Protein AF-A0A9X9FFZ5-F1 (afdb_monomer)

Solvent-accessible surface area (backbone atoms only — not comparable to full-atom values): 8891 Å² total; per-residue (Å²): 117,45,42,34,33,60,41,57,93,64,58,66,71,58,52,50,54,45,42,76,75,40,53,61,74,57,55,82,72,65,91,45,76,71,52,52,56,52,40,30,74,75,64,34,61,70,56,40,52,52,52,54,50,55,46,68,74,44,97,55,64,93,67,71,84,53,68,70,36,76,90,60,35,50,58,24,48,71,86,35,52,71,90,69,60,84,81,81,91,82,60,85,69,44,80,42,78,45,37,40,34,28,70,22,90,78,56,68,45,78,48,68,50,92,98,46,61,34,29,37,40,26,52,71,88,38,79,49,80,74,45,80,38,66,61,51,76,43,47,59,74,38,32,39,32,27,41,37,65,90

Nearest PDB structures (foldseek):
  2ih9-assembly1_A  TM=7.642E-01  e=4.495E-06  Melanocarpus albomyces
  5nq9-assembly1_C  TM=8.665E-01  e=2.877E-05  Trametes sanguinea
  3div-assembly1_A  TM=7.484E-01  e=1.679E-05  Cerrena
  5a7e-assembly1_A  TM=7.518E-01  e=1.141E-04  Coriolopsis gallica
  4jhv-assembly1_A  TM=6.864E-01  e=1.211E-04  Cerrena caperata

Sequence (150 aa):
VVMLSDWTDENPHSLLKKLKKQSDYYNFNKPTVGSFFRDVNTRGLSATIADRKMWAEMKMNPTDLADVSGYTYTYLMNGQAPLKNWTGLFRPGEKIRLRFINGSAMTYFDIRIPGLKMTVVAADGQYVNPVTVDEFRIAVAETYDVIVEP

pLDDT: mean 91.91, std 6.61, range [70.88, 98.62]

Organism: Salmonella enterica (NCBI:txid28901)

Mean predicted aligned error: 5.89 Å

Radius of gyration: 20.59 Å; Cα contacts (8 Å, |Δi|>4): 234; chains: 1; bounding box: 50×29×50 Å

Foldseek 3Di:
DKEKEKDFPDDVVVLVVCCVVPQCPQPPPADDPVNLVVCCVPPNDVVSVVVVVVQVPDPDGPPDPDSHDPVGIFMDIVNDGPVVPDDDDDDAFDKDKDKYFYQYPWDKDKDADPPKWKWWQDKQPHGDDTDIDRIDIDGHGIMTIIIIHD

InterPro domains:
  IPR001117 Multicopper oxidase, second cupredoxin domain [PF00394] (1-149)
  IPR008972 Cupredoxin [G3DSA:2.60.40.420] (1-150)
  IPR008972 Cupredoxin [SSF49503] (1-149)
  IPR034282 Copper resistance protein CopA, second cupredoxin domain [cd13874] (60-150)
  IPR045087 Multicopper oxidase [PTHR11709] (5-149)

Structure (mmCIF, N/CA/C/O backbone):
data_AF-A0A9X9FFZ5-F1
#
_entry.id   AF-A0A9X9FFZ5-F1
#
loop_
_atom_site.group_PDB
_atom_site.id
_atom_site.type_symbol
_atom_site.label_atom_id
_atom_site.label_alt_id
_atom_site.label_comp_id
_atom_site.label_asym_id
_atom_site.label_entity_id
_atom_site.label_seq_id
_atom_site.pdbx_PDB_ins_code
_atom_site.Cartn_x
_atom_site.Cartn_y
_atom_site.Cartn_z
_atom_site.occupancy
_atom_site.B_iso_or_equiv
_atom_site.auth_seq_id
_atom_site.auth_comp_id
_atom_site.auth_asym_id
_atom_site.auth_atom_id
_atom_site.pdbx_PDB_model_num
ATOM 1 N N . VAL A 1 1 ? -14.707 -1.928 9.129 1.00 94.94 1 VAL A N 1
ATOM 2 C CA . VAL A 1 1 ? -13.992 -2.661 8.056 1.00 94.94 1 VAL A CA 1
ATOM 3 C C . VAL A 1 1 ? -13.411 -1.633 7.102 1.00 94.94 1 VAL A C 1
ATOM 5 O O . VAL A 1 1 ? -14.069 -0.626 6.855 1.00 94.94 1 VAL A O 1
ATOM 8 N N . VAL A 1 2 ? -12.190 -1.862 6.633 1.00 97.00 2 VAL A N 1
ATOM 9 C CA . VAL A 1 2 ? -11.466 -1.030 5.673 1.00 97.00 2 VAL A CA 1
ATOM 10 C C . VAL A 1 2 ? -11.051 -1.929 4.511 1.00 97.00 2 VAL A C 1
ATOM 12 O O . VAL A 1 2 ? -10.151 -2.753 4.640 1.00 97.00 2 VAL A O 1
ATOM 15 N N . MET A 1 3 ? -11.759 -1.806 3.396 1.00 97.31 3 MET A N 1
ATOM 16 C CA . MET A 1 3 ? -11.479 -2.509 2.150 1.00 97.31 3 MET A CA 1
ATOM 17 C C . MET A 1 3 ? -10.579 -1.640 1.278 1.00 97.31 3 MET A C 1
ATOM 19 O O . MET A 1 3 ? -10.939 -0.505 0.960 1.00 97.31 3 MET A O 1
ATOM 23 N N . LEU A 1 4 ? -9.435 -2.178 0.881 1.00 97.75 4 LEU A N 1
ATOM 24 C CA . LEU A 1 4 ? -8.480 -1.542 -0.016 1.00 97.75 4 LEU A CA 1
ATOM 25 C C . LEU A 1 4 ? -8.567 -2.204 -1.387 1.00 97.75 4 LEU A C 1
ATOM 27 O O . LEU A 1 4 ? -8.708 -3.424 -1.486 1.00 97.75 4 LEU A O 1
ATOM 31 N N . SER A 1 5 ? -8.503 -1.400 -2.443 1.00 96.81 5 SER A N 1
ATOM 32 C CA . SER A 1 5 ? -8.564 -1.889 -3.825 1.00 96.81 5 SER A CA 1
ATOM 33 C C . SER A 1 5 ? -7.834 -0.944 -4.772 1.00 96.81 5 SER A C 1
ATOM 35 O O . SER A 1 5 ? -7.672 0.240 -4.474 1.00 96.81 5 SER A O 1
ATOM 37 N N . ASP A 1 6 ? -7.396 -1.468 -5.909 1.00 95.12 6 ASP A N 1
ATOM 38 C CA . ASP A 1 6 ? -6.977 -0.693 -7.069 1.00 95.12 6 ASP A CA 1
ATOM 39 C C . ASP A 1 6 ? -8.109 -0.690 -8.106 1.00 95.12 6 ASP A C 1
ATOM 41 O O . ASP A 1 6 ? -8.880 -1.639 -8.242 1.00 95.12 6 ASP A O 1
ATOM 45 N N . TRP A 1 7 ? -8.268 0.430 -8.801 1.00 94.44 7 TRP A N 1
ATOM 46 C CA . TRP A 1 7 ? -9.305 0.616 -9.807 1.00 94.44 7 TRP A CA 1
ATOM 47 C C . TRP A 1 7 ? -8.719 1.267 -11.043 1.00 94.44 7 TRP A C 1
ATOM 49 O O . TRP A 1 7 ? -7.898 2.170 -10.929 1.00 94.44 7 TRP A O 1
ATOM 59 N N . THR A 1 8 ? -9.172 0.871 -12.225 1.00 93.31 8 THR A N 1
ATOM 60 C CA . THR A 1 8 ? -8.844 1.575 -13.461 1.00 93.31 8 THR A CA 1
ATOM 61 C C . THR A 1 8 ? -10.100 1.835 -14.274 1.00 93.31 8 THR A C 1
ATOM 63 O O . THR A 1 8 ? -10.975 0.978 -14.371 1.00 93.31 8 THR A O 1
ATOM 66 N N . ASP A 1 9 ? -10.161 3.016 -14.885 1.00 92.69 9 ASP A N 1
ATOM 67 C CA . ASP A 1 9 ? -11.188 3.350 -15.873 1.00 92.69 9 ASP A CA 1
ATOM 68 C C . ASP A 1 9 ? -10.837 2.799 -17.269 1.00 92.69 9 ASP A C 1
ATOM 70 O O . ASP A 1 9 ? -11.643 2.865 -18.200 1.00 92.69 9 ASP A O 1
ATOM 74 N N . GLU A 1 10 ? -9.636 2.232 -17.443 1.00 92.56 10 GLU A N 1
ATOM 75 C CA . GLU A 1 10 ? -9.290 1.503 -18.656 1.00 92.56 10 GLU A CA 1
ATOM 76 C C . GLU A 1 10 ? -10.051 0.173 -18.744 1.00 92.56 10 GLU A C 1
ATOM 78 O O . GLU A 1 10 ? -10.249 -0.541 -17.764 1.00 92.56 10 GLU A O 1
ATOM 83 N N . ASN A 1 11 ? -10.422 -0.227 -19.963 1.00 93.12 11 ASN A N 1
ATOM 84 C CA . ASN A 1 11 ? -10.994 -1.553 -20.174 1.00 93.12 11 ASN A CA 1
ATOM 85 C C . ASN A 1 11 ? -9.955 -2.648 -19.822 1.00 93.12 11 ASN A C 1
ATOM 87 O O . ASN A 1 11 ? -8.865 -2.651 -20.408 1.00 93.12 11 ASN A O 1
ATOM 91 N N . PRO A 1 12 ? -10.287 -3.629 -18.961 1.00 90.44 12 PRO A N 1
ATOM 92 C CA . PRO A 1 12 ? -9.322 -4.615 -18.468 1.00 90.44 12 PRO A CA 1
ATOM 93 C C . PRO A 1 12 ? -8.766 -5.532 -19.568 1.00 90.44 12 PRO A C 1
ATOM 95 O O . PRO A 1 12 ? -7.605 -5.938 -19.510 1.00 90.44 12 PRO A O 1
ATOM 98 N N . HIS A 1 13 ? -9.535 -5.825 -20.621 1.00 92.62 13 HIS A N 1
ATOM 99 C CA . HIS A 1 13 ? -9.032 -6.608 -21.754 1.00 92.62 13 HIS A CA 1
ATOM 100 C C . HIS A 1 13 ? -8.026 -5.817 -22.593 1.00 92.62 13 HIS A C 1
ATOM 102 O O . HIS A 1 13 ? -7.060 -6.386 -23.107 1.00 92.62 13 HIS A O 1
ATOM 108 N N . SER A 1 14 ? -8.220 -4.502 -22.713 1.00 91.62 14 SER A N 1
ATOM 109 C CA . SER A 1 14 ? -7.260 -3.612 -23.369 1.00 91.62 14 SER A CA 1
ATOM 110 C C . SER A 1 14 ? -5.981 -3.474 -22.548 1.00 91.62 14 SER A C 1
ATOM 112 O O . SER A 1 14 ? -4.895 -3.575 -23.121 1.00 91.62 14 SER A O 1
ATOM 114 N N . LEU A 1 15 ? -6.108 -3.313 -21.227 1.00 90.25 15 LEU A N 1
ATOM 115 C CA . LEU A 1 15 ? -4.990 -3.287 -20.284 1.00 90.25 15 LEU A CA 1
ATOM 116 C C . LEU A 1 15 ? -4.143 -4.558 -20.421 1.00 90.25 15 LEU A C 1
ATOM 118 O O . LEU A 1 15 ? -2.957 -4.493 -20.740 1.00 90.25 15 LEU A O 1
ATOM 122 N N . LEU A 1 16 ? -4.777 -5.729 -20.315 1.00 90.31 16 LEU A N 1
ATOM 123 C CA . LEU A 1 16 ? -4.104 -7.018 -20.462 1.00 90.31 16 LEU A CA 1
ATOM 124 C C . LEU A 1 16 ? -3.443 -7.171 -21.839 1.00 90.31 16 LEU A C 1
ATOM 126 O O . LEU A 1 16 ? -2.321 -7.663 -21.942 1.00 90.31 16 LEU A O 1
ATOM 130 N N . LYS A 1 17 ? -4.110 -6.731 -22.913 1.00 91.88 17 LYS A N 1
ATOM 131 C CA . LYS A 1 17 ? -3.553 -6.777 -24.271 1.00 91.88 17 LYS A CA 1
ATOM 132 C C . LYS A 1 17 ? -2.317 -5.890 -24.422 1.00 91.88 17 LYS A C 1
ATOM 134 O O . LYS A 1 17 ? -1.409 -6.281 -25.154 1.00 91.88 17 LYS A O 1
ATOM 139 N N . LYS A 1 18 ? -2.269 -4.724 -23.768 1.00 91.44 18 LYS A N 1
ATOM 140 C CA . LYS A 1 18 ? -1.069 -3.872 -23.727 1.00 91.44 18 LYS A CA 1
ATOM 141 C C . LYS A 1 18 ? 0.057 -4.590 -22.991 1.00 91.44 18 LYS A C 1
ATOM 143 O O . LYS A 1 18 ? 1.098 -4.804 -23.599 1.00 91.44 18 LYS A O 1
ATOM 148 N N . LEU A 1 19 ? -0.199 -5.081 -21.776 1.00 88.50 19 LEU A N 1
ATOM 149 C CA . LEU A 1 19 ? 0.797 -5.788 -20.959 1.00 88.50 19 LEU A CA 1
ATOM 150 C C . LEU A 1 19 ? 1.370 -7.028 -21.661 1.00 88.50 19 LEU A C 1
ATOM 152 O O . LEU A 1 19 ? 2.573 -7.263 -21.638 1.00 88.50 19 LEU A O 1
ATOM 156 N N . LYS A 1 20 ? 0.530 -7.803 -22.360 1.00 87.56 20 LYS A N 1
ATOM 157 C CA . LYS A 1 20 ? 0.980 -8.973 -23.134 1.00 87.56 20 LYS A CA 1
ATOM 158 C C . LYS A 1 20 ?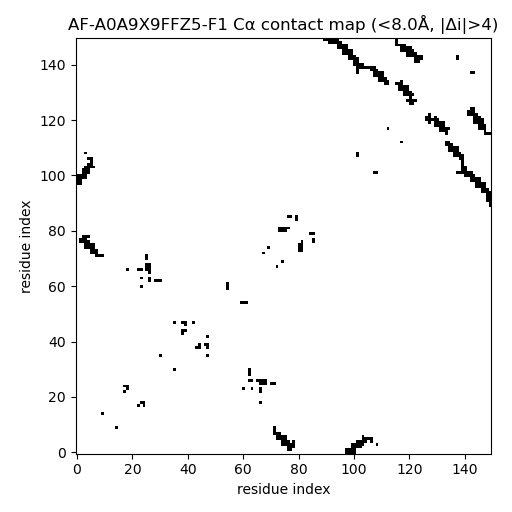 1.856 -8.616 -24.336 1.00 87.56 20 LYS A C 1
ATOM 160 O O . LYS A 1 20 ? 2.629 -9.461 -24.776 1.00 87.56 20 LYS A O 1
ATOM 165 N N . LYS A 1 21 ? 1.715 -7.410 -24.892 1.00 88.94 21 LYS A N 1
ATOM 166 C CA . LYS A 1 21 ? 2.546 -6.922 -26.004 1.00 88.94 21 LYS A CA 1
ATOM 167 C C . LYS A 1 21 ? 3.813 -6.232 -25.514 1.00 88.94 21 LYS A C 1
ATOM 169 O O . LYS A 1 21 ? 4.844 -6.335 -26.167 1.00 88.94 21 LYS A O 1
ATOM 174 N N . GLN A 1 22 ? 3.707 -5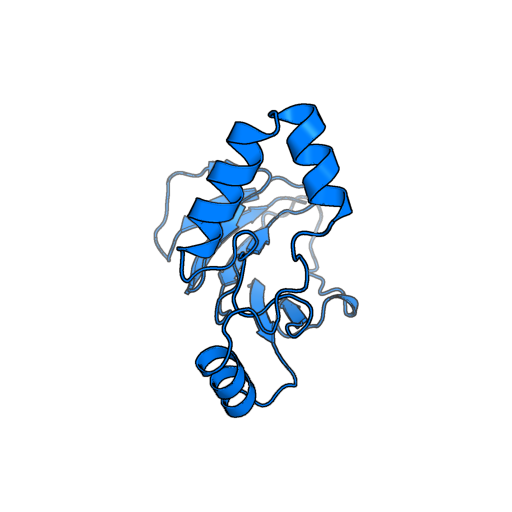.510 -24.406 1.00 84.06 22 GLN A N 1
ATOM 175 C CA . GLN A 1 22 ? 4.763 -4.704 -23.827 1.00 84.06 22 GLN A CA 1
ATOM 176 C C . GLN A 1 22 ? 4.502 -4.565 -22.322 1.00 84.06 22 GLN A C 1
ATOM 178 O O . GLN A 1 22 ? 3.635 -3.795 -21.907 1.00 84.06 22 GLN A O 1
ATOM 183 N N . SER A 1 23 ? 5.245 -5.316 -21.510 1.00 79.25 23 SER A N 1
ATOM 184 C CA . SER A 1 23 ? 5.068 -5.338 -20.052 1.00 79.25 23 SER A CA 1
ATOM 185 C C . SER A 1 23 ? 5.433 -4.007 -19.396 1.00 79.25 23 SER A C 1
ATOM 187 O O . SER A 1 23 ? 4.777 -3.586 -18.456 1.00 79.25 23 SER A O 1
ATOM 189 N N . ASP A 1 24 ? 6.407 -3.278 -19.944 1.00 79.31 24 ASP A N 1
ATOM 190 C CA . ASP A 1 24 ? 6.881 -2.009 -19.386 1.00 79.31 24 ASP A CA 1
ATOM 191 C C . ASP A 1 24 ? 6.081 -0.776 -19.850 1.00 79.31 24 ASP A C 1
ATOM 193 O O . ASP A 1 24 ? 6.528 0.357 -19.662 1.00 79.31 24 ASP A O 1
ATOM 197 N N . TYR A 1 25 ? 4.913 -0.974 -20.473 1.00 83.31 25 TYR A N 1
ATOM 198 C CA . TYR A 1 25 ? 4.123 0.102 -21.083 1.00 83.31 25 TYR A CA 1
ATOM 199 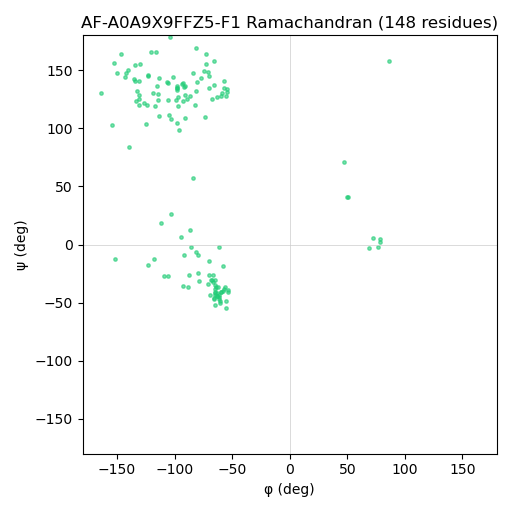C C . TYR A 1 25 ? 3.756 1.211 -20.082 1.00 83.31 25 TYR A C 1
ATOM 201 O O . TYR A 1 25 ? 3.783 2.390 -20.430 1.00 83.31 25 TYR A O 1
ATOM 209 N N . TYR A 1 26 ? 3.448 0.840 -18.836 1.00 81.56 26 TYR A N 1
ATOM 210 C CA . TYR A 1 26 ? 3.069 1.770 -17.765 1.00 81.56 26 TYR A CA 1
ATOM 211 C C . TYR A 1 26 ? 4.241 2.195 -16.869 1.00 81.56 26 TYR A C 1
ATOM 213 O O . TYR A 1 26 ? 4.038 2.891 -15.868 1.00 81.56 26 TYR A O 1
ATOM 221 N N . ASN A 1 27 ? 5.469 1.803 -17.224 1.00 81.56 27 ASN A N 1
ATOM 222 C CA . ASN A 1 27 ? 6.675 2.193 -16.512 1.00 81.56 27 ASN A CA 1
ATOM 223 C C . ASN A 1 27 ? 7.361 3.378 -17.209 1.00 81.56 27 ASN A C 1
ATOM 225 O O . ASN A 1 27 ? 8.051 3.240 -18.225 1.00 81.56 27 ASN A O 1
ATOM 229 N N . PHE A 1 28 ? 7.209 4.558 -16.610 1.00 81.31 28 PHE A N 1
ATOM 230 C CA . PHE A 1 28 ? 7.821 5.799 -17.089 1.00 81.31 28 PHE A CA 1
ATOM 231 C C . PHE A 1 28 ? 9.190 6.088 -16.460 1.00 81.31 28 PHE A C 1
ATOM 233 O O . PHE A 1 28 ? 9.905 6.975 -16.925 1.00 81.31 28 PHE A O 1
ATOM 240 N N . ASN A 1 29 ? 9.597 5.332 -15.438 1.00 79.31 29 ASN A N 1
ATOM 241 C CA . ASN A 1 29 ? 10.843 5.549 -14.708 1.00 79.31 29 ASN A CA 1
ATOM 242 C C . ASN A 1 29 ? 12.023 4.894 -15.428 1.00 79.31 29 ASN A C 1
ATOM 244 O O . ASN A 1 29 ? 12.705 4.038 -14.876 1.00 79.31 29 ASN A O 1
ATOM 248 N N . LYS A 1 30 ? 12.267 5.253 -16.689 1.00 81.81 30 LYS A N 1
ATOM 249 C CA . LYS A 1 30 ? 13.333 4.634 -17.486 1.00 81.81 30 LYS A CA 1
ATOM 250 C C . LYS A 1 30 ? 14.685 5.302 -17.225 1.00 81.81 30 LYS A C 1
ATOM 252 O O . LYS A 1 30 ? 14.740 6.512 -16.988 1.00 81.81 30 LYS A O 1
ATOM 257 N N . PRO A 1 31 ? 15.797 4.553 -17.300 1.00 82.44 31 PRO A N 1
ATOM 258 C CA . PRO A 1 31 ? 17.112 5.161 -17.237 1.00 82.44 31 PRO A CA 1
ATOM 259 C C . PRO A 1 31 ? 17.318 6.218 -18.323 1.00 82.44 31 PRO A C 1
ATOM 261 O O . PRO A 1 31 ? 16.924 6.043 -19.474 1.00 82.44 31 PRO A O 1
ATOM 264 N N . THR A 1 32 ? 17.980 7.308 -17.951 1.00 86.50 32 THR A N 1
ATOM 265 C CA . THR A 1 32 ? 18.256 8.447 -18.835 1.00 86.50 32 THR A CA 1
ATOM 266 C C . THR A 1 32 ? 19.755 8.621 -19.063 1.00 86.50 32 THR A C 1
ATOM 268 O O . THR A 1 32 ? 20.575 8.112 -18.293 1.00 86.50 32 THR A O 1
ATOM 271 N N . VAL A 1 33 ? 20.136 9.413 -20.069 1.00 87.12 33 VAL A N 1
ATOM 272 C CA . VAL A 1 33 ? 21.539 9.813 -20.300 1.00 87.12 33 VAL A CA 1
ATOM 273 C C . VAL A 1 33 ? 22.159 10.443 -19.042 1.00 87.12 33 VAL A C 1
ATOM 275 O O . VAL A 1 33 ? 23.293 10.137 -18.688 1.00 87.12 33 VAL A O 1
ATOM 278 N N . GLY A 1 34 ? 21.396 11.252 -18.298 1.00 89.00 34 GLY A N 1
ATOM 279 C CA . GLY A 1 34 ? 21.854 11.824 -17.028 1.00 89.00 34 GLY A CA 1
ATOM 280 C C . GLY A 1 34 ? 22.111 10.773 -15.942 1.00 89.00 34 GLY A C 1
ATOM 281 O O . GLY A 1 34 ? 23.050 10.917 -15.159 1.00 89.00 34 GLY A O 1
ATOM 282 N N . SER A 1 35 ? 21.316 9.695 -15.898 1.00 86.19 35 SER A N 1
ATOM 283 C CA . SER A 1 35 ? 21.566 8.579 -14.973 1.00 86.19 35 SER A CA 1
ATOM 284 C C . SER A 1 35 ? 22.875 7.855 -15.300 1.00 86.19 35 SER A C 1
ATOM 286 O O . SER A 1 35 ? 23.644 7.569 -14.392 1.00 86.19 35 SER A O 1
ATOM 288 N N . PHE A 1 36 ? 23.197 7.681 -16.585 1.00 88.81 36 PHE A N 1
ATOM 289 C CA . PHE A 1 36 ? 24.444 7.050 -17.010 1.00 88.81 36 PHE A CA 1
ATOM 290 C C . PHE A 1 36 ? 25.684 7.808 -16.518 1.00 88.81 36 PHE A C 1
ATOM 292 O O . PHE A 1 36 ? 26.557 7.207 -15.900 1.00 88.81 36 PHE A O 1
ATOM 299 N N . PHE A 1 37 ? 25.757 9.128 -16.720 1.00 93.06 37 PHE A N 1
ATOM 300 C CA . PHE A 1 37 ? 26.911 9.909 -16.252 1.00 93.06 37 PHE A CA 1
ATOM 301 C C . PHE A 1 37 ? 27.066 9.879 -14.729 1.00 93.06 37 PHE A C 1
ATOM 303 O O . PHE A 1 37 ? 28.182 9.805 -14.217 1.00 93.06 37 PHE A O 1
ATOM 310 N N . ARG A 1 38 ? 25.947 9.885 -13.999 1.00 92.12 38 ARG A N 1
ATOM 311 C CA . ARG A 1 38 ? 25.941 9.738 -12.540 1.00 92.12 38 ARG A CA 1
ATOM 312 C C . ARG A 1 38 ? 26.492 8.378 -12.111 1.00 92.12 38 ARG A C 1
ATOM 314 O O . ARG A 1 38 ? 27.299 8.312 -11.187 1.00 92.12 38 ARG A O 1
ATOM 321 N N . ASP A 1 39 ? 26.082 7.312 -12.790 1.00 90.62 39 ASP A N 1
ATOM 322 C CA . ASP A 1 39 ? 26.537 5.948 -12.518 1.00 90.62 39 ASP A CA 1
ATOM 323 C C . ASP A 1 39 ? 28.036 5.798 -12.796 1.00 90.62 39 ASP A C 1
ATOM 325 O O . ASP A 1 39 ? 28.769 5.281 -11.958 1.00 90.62 39 ASP A O 1
ATOM 329 N N . VAL A 1 40 ? 28.523 6.352 -13.910 1.00 93.25 40 VAL A N 1
ATOM 330 C CA . VAL A 1 40 ? 29.956 6.359 -14.238 1.00 93.25 40 VAL A CA 1
ATOM 331 C C . VAL A 1 40 ? 30.760 7.110 -13.178 1.00 93.25 40 VAL A C 1
ATOM 333 O O . VAL A 1 40 ? 31.802 6.620 -12.752 1.00 93.25 40 VAL A O 1
ATOM 336 N N . ASN A 1 41 ? 30.274 8.265 -12.717 1.00 94.94 41 ASN A N 1
ATOM 337 C CA . ASN A 1 41 ? 30.959 9.057 -11.695 1.00 94.94 41 ASN A CA 1
ATOM 338 C C . ASN A 1 41 ? 30.993 8.370 -10.318 1.00 94.94 41 ASN A C 1
ATOM 340 O O . ASN A 1 41 ? 31.921 8.582 -9.547 1.00 94.94 41 ASN A O 1
ATOM 344 N N . THR A 1 42 ? 29.983 7.561 -9.992 1.00 93.50 42 THR A N 1
ATOM 345 C CA . THR A 1 42 ? 29.862 6.910 -8.675 1.00 93.50 42 THR A CA 1
ATOM 346 C C . THR A 1 42 ? 30.485 5.518 -8.630 1.00 93.50 42 THR A C 1
ATOM 348 O O . THR A 1 42 ? 31.045 5.135 -7.607 1.00 93.50 42 THR A O 1
ATOM 351 N N . ARG A 1 43 ? 30.393 4.755 -9.724 1.00 92.94 43 ARG A N 1
ATOM 352 C CA . ARG A 1 43 ? 30.751 3.327 -9.785 1.00 92.94 43 ARG A CA 1
ATOM 353 C C . ARG A 1 43 ? 31.899 3.026 -10.752 1.00 92.94 43 ARG A C 1
ATOM 355 O O . ARG A 1 43 ? 32.425 1.917 -10.750 1.00 92.94 43 ARG A O 1
ATOM 362 N N . GLY A 1 44 ? 32.275 3.985 -11.597 1.00 93.56 44 GLY A N 1
ATOM 363 C CA . GLY A 1 44 ? 33.232 3.798 -12.684 1.00 93.56 44 GLY A CA 1
ATOM 364 C C . GLY A 1 44 ? 32.595 3.282 -13.981 1.00 93.56 44 GLY A C 1
ATOM 365 O O . GLY A 1 44 ? 31.512 2.688 -14.002 1.00 93.56 44 GLY A O 1
ATOM 366 N N . LEU A 1 45 ? 33.288 3.519 -15.100 1.00 93.88 45 LEU A N 1
ATOM 367 C CA . LEU A 1 45 ? 32.786 3.227 -16.448 1.00 93.88 45 LEU A CA 1
ATOM 368 C C . LEU A 1 45 ? 32.591 1.726 -16.705 1.00 93.88 45 LEU A C 1
ATOM 370 O O . LEU A 1 45 ? 31.547 1.325 -17.214 1.00 93.88 45 LEU A O 1
ATOM 374 N N . SER A 1 46 ?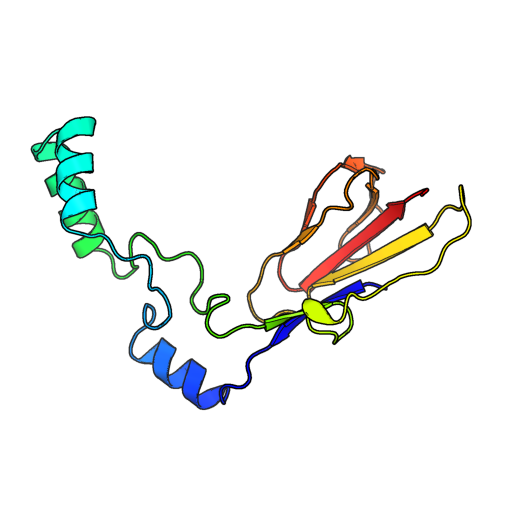 33.572 0.897 -16.338 1.00 94.31 46 SER A N 1
ATOM 375 C CA . SER A 1 46 ? 33.532 -0.554 -16.573 1.00 94.31 46 SER A CA 1
ATOM 376 C C . SER A 1 46 ? 32.362 -1.218 -15.845 1.00 94.31 46 SER A C 1
ATOM 378 O O . SER A 1 46 ? 31.601 -1.962 -16.461 1.00 94.31 46 SER A O 1
ATOM 380 N N . ALA A 1 47 ? 32.173 -0.889 -14.564 1.00 92.81 47 ALA A N 1
ATOM 381 C CA . ALA A 1 47 ? 31.070 -1.397 -13.754 1.00 92.81 47 ALA A CA 1
ATOM 382 C C . ALA A 1 47 ? 29.707 -0.949 -14.301 1.00 92.81 47 ALA A C 1
ATOM 384 O O . ALA A 1 47 ? 28.784 -1.754 -14.391 1.00 92.81 47 ALA A O 1
ATOM 385 N N . THR A 1 48 ? 29.592 0.312 -14.732 1.00 91.44 48 THR A N 1
ATOM 386 C CA . THR A 1 48 ? 28.350 0.839 -15.317 1.00 91.44 48 THR A CA 1
ATOM 387 C C . THR A 1 48 ? 27.990 0.118 -16.616 1.00 91.44 48 THR A C 1
ATOM 389 O O . THR A 1 48 ? 26.841 -0.265 -16.806 1.00 91.44 48 THR A O 1
ATOM 392 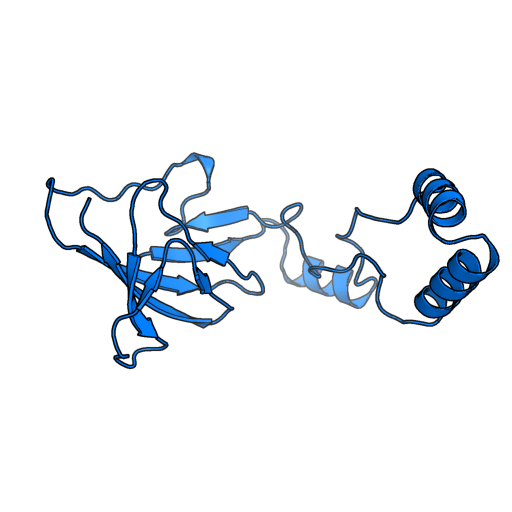N N . ILE A 1 49 ? 28.954 -0.109 -17.513 1.00 92.31 49 ILE A N 1
ATOM 393 C CA . ILE A 1 49 ? 28.701 -0.824 -18.774 1.00 92.31 49 ILE A CA 1
ATOM 394 C C . ILE A 1 49 ? 28.308 -2.284 -18.512 1.00 92.31 49 ILE A C 1
ATOM 396 O O . ILE A 1 49 ? 27.382 -2.781 -19.152 1.00 92.31 49 ILE A O 1
ATOM 400 N N . ALA A 1 50 ? 28.971 -2.959 -17.569 1.00 92.44 50 ALA A N 1
ATOM 401 C CA . ALA A 1 50 ? 28.642 -4.335 -17.204 1.00 92.44 50 ALA A CA 1
ATOM 402 C C . ALA A 1 50 ? 27.208 -4.458 -16.657 1.00 92.44 50 ALA A C 1
ATOM 404 O O . ALA A 1 50 ? 26.459 -5.322 -17.109 1.00 92.44 50 ALA A O 1
ATOM 405 N N . ASP A 1 51 ? 26.802 -3.549 -15.765 1.00 89.12 51 ASP A N 1
ATOM 406 C CA . ASP A 1 51 ? 25.440 -3.473 -15.215 1.00 89.12 51 ASP A CA 1
ATOM 407 C C . ASP A 1 51 ? 24.399 -3.244 -16.326 1.00 89.12 51 ASP A C 1
ATOM 409 O O . ASP A 1 51 ? 23.429 -3.990 -16.454 1.00 89.12 51 ASP A O 1
ATOM 413 N N . ARG A 1 52 ? 24.642 -2.273 -17.219 1.00 88.19 52 ARG A N 1
ATOM 414 C CA . ARG A 1 52 ? 23.756 -1.990 -18.364 1.00 88.19 52 ARG A CA 1
ATOM 415 C C . ARG A 1 52 ? 23.612 -3.191 -19.295 1.00 88.19 52 ARG A C 1
ATOM 417 O O . ARG A 1 52 ? 22.508 -3.454 -19.763 1.00 88.19 52 ARG A O 1
ATOM 424 N N . LYS A 1 53 ? 24.709 -3.906 -19.562 1.00 89.69 53 LYS A N 1
ATOM 425 C CA . LYS A 1 53 ? 24.702 -5.104 -20.406 1.00 89.69 53 LYS A CA 1
ATOM 426 C C . LYS A 1 53 ? 23.897 -6.231 -19.762 1.00 89.69 53 LYS A C 1
ATOM 428 O O . LYS A 1 53 ? 23.041 -6.799 -20.428 1.00 89.69 53 LYS A O 1
ATOM 433 N N . MET A 1 54 ? 24.121 -6.501 -18.476 1.00 90.69 54 MET A N 1
ATOM 434 C CA . MET A 1 54 ? 23.370 -7.511 -17.728 1.00 90.69 54 MET A CA 1
ATOM 435 C C . MET A 1 54 ? 21.860 -7.241 -17.796 1.00 90.69 54 MET A C 1
ATOM 437 O O . MET A 1 54 ? 21.092 -8.131 -18.145 1.00 90.69 54 MET A O 1
ATOM 441 N N . TRP A 1 55 ? 21.425 -6.003 -17.541 1.00 86.38 55 TRP A N 1
ATOM 442 C CA . TRP A 1 55 ? 20.007 -5.637 -17.629 1.00 86.38 55 TRP A CA 1
ATOM 443 C C . TRP A 1 55 ? 19.449 -5.653 -19.054 1.00 86.38 55 TRP A C 1
ATOM 445 O O . TRP A 1 55 ? 18.272 -5.944 -19.228 1.00 86.38 55 TRP A O 1
ATOM 455 N N . ALA A 1 56 ? 20.267 -5.371 -20.071 1.00 84.69 56 ALA A N 1
ATOM 456 C CA . ALA A 1 56 ? 19.855 -5.485 -21.471 1.00 84.69 56 ALA A CA 1
ATOM 457 C C . ALA A 1 56 ? 19.660 -6.947 -21.921 1.00 84.69 56 ALA A C 1
ATOM 459 O O . ALA A 1 56 ? 18.891 -7.201 -22.845 1.00 84.69 56 ALA A O 1
ATOM 460 N N . GLU A 1 57 ? 20.346 -7.900 -21.284 1.00 87.25 57 GLU A N 1
ATOM 461 C CA . GLU A 1 57 ? 20.155 -9.341 -21.505 1.00 87.25 57 GLU A CA 1
ATOM 462 C C . GLU A 1 57 ? 18.924 -9.887 -20.755 1.00 87.25 57 GLU A C 1
ATOM 464 O O . GLU A 1 57 ? 18.329 -10.885 -21.174 1.00 87.25 57 GLU A O 1
ATOM 469 N N . MET A 1 58 ? 18.502 -9.225 -19.673 1.00 83.94 58 MET A N 1
ATOM 470 C CA . MET A 1 58 ? 17.277 -9.561 -18.946 1.00 83.94 58 MET A CA 1
ATOM 471 C C . MET A 1 58 ? 16.021 -9.187 -19.748 1.00 83.94 58 MET A C 1
ATOM 473 O O . MET A 1 58 ? 15.975 -8.198 -20.473 1.00 83.94 58 MET A O 1
ATOM 477 N N . LYS A 1 59 ? 14.947 -9.966 -19.568 1.00 77.19 59 LYS A N 1
ATOM 478 C CA . LYS A 1 59 ? 13.620 -9.673 -20.151 1.00 77.19 59 LYS A CA 1
ATOM 479 C C . LYS A 1 59 ? 12.762 -8.733 -19.293 1.00 77.19 59 LYS A C 1
ATOM 481 O O . LYS A 1 59 ? 11.645 -8.412 -19.688 1.00 77.19 59 LYS A O 1
ATOM 486 N N . MET A 1 60 ? 13.265 -8.334 -18.126 1.00 77.75 60 MET A N 1
ATOM 487 C CA . MET A 1 60 ? 12.599 -7.447 -17.172 1.00 77.75 60 MET A CA 1
ATOM 488 C C . MET A 1 60 ? 13.267 -6.075 -17.202 1.00 77.75 60 MET A C 1
ATOM 490 O O . MET A 1 60 ? 14.493 -5.981 -17.277 1.00 77.75 60 MET A O 1
ATOM 494 N N . ASN A 1 61 ? 12.469 -5.011 -17.135 1.00 77.31 61 ASN A N 1
ATOM 495 C CA . ASN A 1 61 ? 13.006 -3.657 -17.081 1.00 77.31 61 ASN A CA 1
ATOM 496 C C . ASN A 1 61 ? 13.690 -3.429 -15.708 1.00 77.31 61 ASN A C 1
ATOM 498 O O . ASN A 1 61 ? 13.116 -3.788 -14.683 1.00 77.31 61 ASN A O 1
ATOM 502 N N . PRO A 1 62 ? 14.898 -2.832 -15.646 1.00 74.69 62 PRO A N 1
ATOM 503 C CA . PRO A 1 62 ? 15.613 -2.577 -14.387 1.00 74.69 62 PRO A CA 1
ATOM 504 C C . PRO A 1 62 ? 14.851 -1.719 -13.370 1.00 74.69 62 PRO A C 1
ATOM 506 O O . PRO A 1 62 ? 15.218 -1.696 -12.199 1.00 74.69 62 PRO A O 1
ATOM 509 N N . THR A 1 63 ? 13.832 -0.977 -13.801 1.00 77.38 63 THR A N 1
ATOM 510 C CA . THR A 1 63 ? 13.009 -0.129 -12.927 1.00 77.38 63 THR A CA 1
ATOM 511 C C . THR A 1 63 ? 11.578 -0.635 -12.790 1.00 77.38 63 THR A C 1
ATOM 513 O O . THR A 1 63 ? 10.678 0.128 -12.437 1.00 77.38 63 THR A O 1
ATOM 516 N N . ASP A 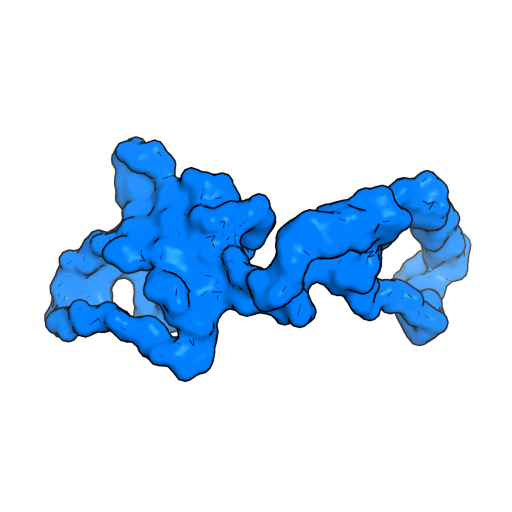1 64 ? 11.354 -1.906 -13.115 1.00 73.06 64 ASP A N 1
ATOM 517 C CA . ASP A 1 64 ? 10.053 -2.546 -13.013 1.00 73.06 64 ASP A CA 1
ATOM 518 C C . ASP A 1 64 ? 9.697 -2.829 -11.548 1.00 73.06 64 ASP A C 1
ATOM 520 O O . ASP A 1 64 ? 10.324 -3.656 -10.887 1.00 73.06 64 ASP A O 1
ATOM 524 N N . LEU A 1 65 ? 8.720 -2.085 -11.026 1.00 70.88 65 LEU A N 1
ATOM 525 C CA . LEU A 1 65 ? 8.184 -2.250 -9.669 1.00 70.88 65 LEU A CA 1
ATOM 526 C C . LEU A 1 65 ? 6.763 -2.824 -9.675 1.00 70.88 65 LEU A C 1
ATOM 528 O O . LEU A 1 65 ? 6.343 -3.425 -8.691 1.00 70.88 65 LEU A O 1
ATOM 532 N N . ALA A 1 66 ? 6.015 -2.584 -10.751 1.00 76.69 66 ALA A N 1
ATOM 533 C CA . ALA A 1 66 ? 4.610 -2.925 -10.894 1.00 76.69 66 ALA A CA 1
ATOM 534 C C . ALA A 1 66 ? 4.226 -2.855 -12.380 1.00 76.69 66 ALA A C 1
ATOM 536 O O . ALA A 1 66 ? 4.449 -1.823 -13.016 1.00 76.69 66 ALA A O 1
ATOM 537 N N . ASP A 1 67 ? 3.577 -3.906 -12.894 1.00 75.50 67 ASP A N 1
ATOM 538 C CA . ASP A 1 67 ? 3.068 -3.970 -14.275 1.00 75.50 67 ASP A CA 1
ATOM 539 C C . ASP A 1 67 ? 2.118 -2.805 -14.611 1.00 75.50 67 ASP A C 1
ATOM 541 O O . ASP A 1 67 ? 2.106 -2.275 -15.723 1.00 75.50 67 ASP A O 1
ATOM 545 N N . VAL A 1 68 ? 1.306 -2.392 -13.633 1.00 78.12 68 VAL A N 1
ATOM 546 C CA . VAL A 1 68 ? 0.389 -1.256 -13.723 1.00 78.12 68 VAL A CA 1
ATOM 547 C C . VAL A 1 68 ? 0.597 -0.383 -12.493 1.00 78.12 68 VAL A C 1
ATOM 549 O O . VAL A 1 68 ? 0.537 -0.849 -11.358 1.00 78.12 68 VAL A O 1
ATOM 552 N N . SER A 1 69 ? 0.878 0.895 -12.728 1.00 80.81 69 SER A N 1
ATOM 553 C CA . SER A 1 69 ? 1.196 1.862 -11.679 1.00 80.81 69 SER A CA 1
ATOM 554 C C . SER A 1 69 ? 0.015 2.793 -11.388 1.00 80.81 69 SER A C 1
ATOM 556 O O . SER A 1 69 ? -1.010 2.771 -12.077 1.00 80.81 69 SER A O 1
ATOM 558 N N . GLY A 1 70 ? 0.194 3.697 -10.419 1.00 79.12 70 GLY A N 1
ATOM 559 C CA . GLY A 1 70 ? -0.767 4.764 -10.109 1.00 79.12 70 GLY A CA 1
ATOM 560 C C . GLY A 1 70 ? -1.021 5.754 -11.257 1.00 79.12 70 GLY A C 1
ATOM 561 O O . GLY A 1 70 ? -1.839 6.652 -11.112 1.00 79.12 70 GLY A O 1
ATOM 562 N N . TYR A 1 71 ? -0.335 5.607 -12.398 1.00 82.94 71 TYR A N 1
ATOM 563 C CA . TYR A 1 71 ? -0.712 6.290 -13.635 1.00 82.94 71 TYR A CA 1
ATOM 564 C C . TYR A 1 71 ? -2.080 5.824 -14.156 1.00 82.94 71 TYR A C 1
ATOM 566 O O . TYR A 1 71 ? -2.875 6.635 -14.621 1.00 82.94 71 TYR A O 1
ATOM 574 N N . THR A 1 72 ? -2.348 4.519 -14.073 1.00 86.69 72 THR A N 1
ATOM 575 C CA . THR A 1 72 ? -3.590 3.897 -14.557 1.00 86.69 72 THR A CA 1
ATOM 576 C C . THR A 1 72 ? -4.513 3.508 -13.409 1.00 86.69 72 THR A C 1
ATOM 578 O O . THR A 1 72 ? -5.731 3.463 -13.601 1.00 86.69 72 THR A O 1
ATOM 581 N N . TYR A 1 73 ? -3.955 3.238 -12.224 1.00 91.25 73 TYR A N 1
ATOM 582 C CA . TYR A 1 73 ? -4.738 2.912 -11.043 1.00 91.25 73 TYR A CA 1
ATOM 583 C C . TYR A 1 73 ? -5.097 4.121 -10.190 1.00 91.25 73 TYR A C 1
ATOM 585 O O . TYR A 1 73 ? -4.256 4.935 -9.821 1.00 91.25 73 TYR A O 1
ATOM 593 N N . THR A 1 74 ? -6.357 4.147 -9.778 1.00 93.75 74 THR A N 1
ATOM 594 C CA . THR A 1 74 ? -6.841 4.887 -8.621 1.00 93.75 74 THR A CA 1
ATOM 595 C C . THR A 1 74 ? -6.952 3.924 -7.447 1.00 93.75 74 THR A C 1
ATOM 597 O O . THR A 1 74 ? -7.639 2.909 -7.533 1.00 93.75 74 THR A O 1
ATOM 600 N N . TYR A 1 75 ? -6.301 4.244 -6.333 1.00 94.62 75 TYR A N 1
ATOM 601 C CA . TYR A 1 75 ? -6.384 3.440 -5.116 1.00 94.62 75 TYR A CA 1
ATOM 602 C C . TYR A 1 75 ? -7.588 3.862 -4.283 1.00 94.62 75 TYR A C 1
ATOM 604 O O . TYR A 1 75 ? -7.759 5.045 -3.985 1.00 94.62 75 TYR A O 1
ATOM 612 N N . LEU A 1 76 ? -8.428 2.902 -3.914 1.00 95.81 76 LEU A N 1
ATOM 613 C CA . LEU A 1 76 ? -9.687 3.151 -3.228 1.00 95.81 76 LEU A CA 1
ATOM 614 C C . LEU A 1 76 ? -9.657 2.604 -1.804 1.00 95.81 76 LEU A C 1
ATOM 616 O O . LEU A 1 76 ? -9.163 1.505 -1.552 1.00 95.81 76 LEU A O 1
ATOM 620 N N . MET A 1 77 ? -10.289 3.346 -0.897 1.00 96.19 77 MET A N 1
ATOM 621 C CA . MET A 1 77 ? -10.590 2.910 0.464 1.00 96.19 77 MET A CA 1
ATOM 622 C C . MET A 1 77 ? -12.107 2.879 0.642 1.00 96.19 77 MET A C 1
ATOM 624 O O . MET A 1 77 ? -12.774 3.900 0.482 1.00 96.19 77 MET A O 1
ATOM 628 N N . ASN A 1 78 ? -12.672 1.706 0.937 1.00 96.12 78 ASN A N 1
ATOM 629 C CA . ASN A 1 78 ? -14.121 1.490 1.029 1.00 96.12 78 ASN A CA 1
ATOM 630 C C . ASN A 1 78 ? -14.888 2.030 -0.201 1.00 96.12 78 ASN A C 1
ATOM 632 O O . ASN A 1 78 ? -15.944 2.652 -0.074 1.00 96.12 78 ASN A O 1
ATOM 636 N N . GLY A 1 79 ? -14.324 1.832 -1.400 1.00 94.81 79 GLY A N 1
ATOM 637 C CA . GLY A 1 79 ? -14.893 2.301 -2.670 1.00 94.81 79 GLY A CA 1
ATOM 638 C C . GLY A 1 79 ? -14.816 3.818 -2.896 1.00 94.81 79 GLY A C 1
ATOM 639 O O . GLY A 1 79 ? -15.362 4.320 -3.875 1.00 94.81 79 GLY A O 1
ATOM 640 N N . GLN A 1 80 ? -14.158 4.566 -2.008 1.00 95.56 80 GLN A N 1
ATOM 641 C CA . GLN A 1 80 ? -13.961 6.005 -2.149 1.00 95.56 80 GLN A CA 1
ATOM 642 C C . GLN A 1 80 ? -12.578 6.299 -2.733 1.00 95.56 80 GLN A C 1
ATOM 644 O O . GLN A 1 80 ? -11.575 5.739 -2.288 1.00 95.56 80 GLN A O 1
ATOM 649 N N . ALA A 1 81 ? -12.533 7.206 -3.711 1.00 93.75 81 ALA A N 1
ATOM 650 C CA . ALA A 1 81 ? -11.287 7.741 -4.250 1.00 93.75 81 ALA A CA 1
ATOM 651 C C . ALA A 1 81 ? -10.536 8.571 -3.189 1.00 93.75 81 ALA A C 1
ATOM 653 O O . ALA A 1 81 ? -11.184 9.107 -2.284 1.00 93.75 81 ALA A O 1
ATOM 654 N N . PRO A 1 82 ? -9.208 8.762 -3.314 1.00 90.44 82 PRO A N 1
ATOM 655 C CA . PRO A 1 82 ? -8.396 9.398 -2.273 1.00 90.44 82 PRO A CA 1
ATOM 656 C C . PRO A 1 82 ? -8.915 10.774 -1.831 1.00 90.44 82 PRO A C 1
ATOM 658 O O . PRO A 1 82 ? -8.995 11.053 -0.640 1.00 90.44 82 PRO A O 1
ATOM 66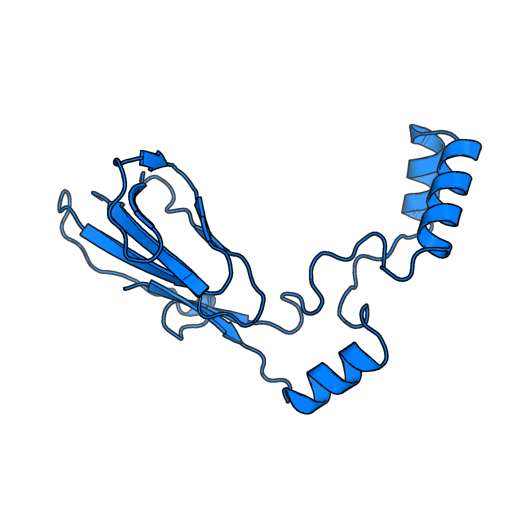1 N N . LEU A 1 83 ? -9.368 11.606 -2.776 1.00 91.62 83 LEU A N 1
ATOM 662 C CA . LEU A 1 83 ? -9.868 12.959 -2.493 1.00 91.62 83 LEU A CA 1
ATOM 663 C C . LEU A 1 83 ? -11.211 13.001 -1.752 1.00 91.62 83 LEU A C 1
ATOM 665 O O . LEU A 1 83 ? -11.593 14.054 -1.246 1.00 91.62 83 LEU A O 1
ATOM 669 N N . LYS A 1 84 ? -11.943 11.885 -1.684 1.00 92.75 84 LYS A N 1
ATOM 670 C CA . LYS A 1 84 ? -13.204 11.824 -0.938 1.00 92.75 84 LYS A CA 1
ATOM 671 C C . LYS A 1 84 ? -13.003 11.667 0.569 1.00 92.75 84 LYS A C 1
ATOM 673 O O . LYS A 1 84 ? -13.986 11.801 1.287 1.00 92.75 84 LYS A O 1
ATOM 678 N N . ASN A 1 85 ? -11.770 11.420 1.029 1.00 86.56 85 ASN A N 1
ATOM 679 C CA . ASN A 1 85 ? -11.389 11.366 2.443 1.00 86.56 85 ASN A CA 1
ATOM 680 C C . ASN A 1 85 ? -12.357 10.524 3.284 1.00 86.56 85 ASN A C 1
ATOM 682 O O . ASN A 1 85 ? -13.136 11.058 4.071 1.00 86.56 85 ASN A O 1
ATOM 686 N N . TRP A 1 86 ? -12.331 9.201 3.110 1.00 92.44 86 TRP A N 1
ATOM 687 C CA . TRP A 1 86 ? -13.128 8.315 3.957 1.00 92.44 86 TRP A CA 1
ATOM 688 C C . TRP A 1 86 ? -12.815 8.561 5.444 1.00 92.44 86 TRP A C 1
ATOM 690 O O . TRP A 1 86 ? -11.650 8.638 5.832 1.00 92.44 86 TRP A O 1
ATOM 700 N N . THR A 1 87 ? -13.854 8.673 6.273 1.00 91.44 87 THR A N 1
ATOM 701 C CA . THR A 1 87 ? -13.731 8.890 7.718 1.00 91.44 87 THR A CA 1
ATOM 702 C C . THR A 1 87 ? -14.451 7.798 8.504 1.00 91.44 87 THR A C 1
ATOM 704 O O . THR A 1 87 ? -15.494 7.285 8.096 1.00 91.44 87 THR A O 1
ATOM 707 N N . GLY A 1 88 ? -13.886 7.450 9.661 1.00 90.19 88 GLY A N 1
ATOM 708 C CA . GLY A 1 88 ? -14.534 6.639 10.687 1.00 90.19 88 GLY A CA 1
ATOM 709 C C . GLY A 1 88 ? -14.736 7.485 11.940 1.00 90.19 88 GLY A C 1
ATOM 710 O O . GLY A 1 88 ? -13.777 8.063 12.443 1.00 90.19 88 GLY A O 1
ATOM 711 N N . LEU A 1 89 ? -15.977 7.591 12.419 1.00 93.12 89 LEU A N 1
ATOM 712 C CA . LEU A 1 89 ? -16.284 8.315 13.653 1.00 93.12 89 LEU A CA 1
ATOM 713 C C . LEU A 1 89 ? -15.912 7.472 14.871 1.00 93.12 89 LEU A C 1
ATOM 715 O O . LEU A 1 89 ? -16.118 6.258 14.861 1.00 93.12 89 LEU A O 1
ATOM 719 N N . PHE A 1 90 ? -15.417 8.139 15.912 1.00 94.69 90 PHE A N 1
ATOM 720 C CA . PHE A 1 90 ? -15.058 7.513 17.175 1.00 94.69 90 PHE A CA 1
ATOM 721 C C . PHE A 1 90 ? -15.302 8.437 18.373 1.00 94.69 90 PHE A C 1
ATOM 723 O O . PHE A 1 90 ? -15.461 9.652 18.227 1.00 94.69 90 PHE A O 1
ATOM 730 N N . ARG A 1 91 ? -15.320 7.852 19.569 1.00 96.62 91 ARG A N 1
ATOM 731 C CA . ARG A 1 91 ? -15.254 8.537 20.861 1.00 96.62 91 ARG A CA 1
ATOM 732 C C . ARG A 1 91 ? -13.818 8.504 21.389 1.00 96.62 91 ARG A C 1
ATOM 734 O O . ARG A 1 91 ? -13.206 7.439 21.340 1.00 96.62 91 ARG A O 1
ATOM 741 N N . PRO A 1 92 ? -13.298 9.617 21.936 1.00 95.81 92 PRO A N 1
ATOM 742 C CA . PRO A 1 92 ? -11.947 9.643 22.494 1.00 95.81 92 PRO A CA 1
ATOM 743 C C . PRO A 1 92 ? -11.728 8.544 23.543 1.00 95.81 92 PRO A C 1
ATOM 745 O O . PRO A 1 92 ? -12.545 8.388 24.455 1.00 95.81 92 PRO A O 1
ATOM 748 N N . GLY A 1 93 ? -10.632 7.799 23.409 1.00 94.25 93 GLY A N 1
ATOM 749 C CA . GLY A 1 93 ? -10.228 6.701 24.287 1.00 94.25 93 GLY A CA 1
ATOM 750 C C . GLY A 1 93 ? -10.970 5.380 24.066 1.00 94.25 93 GLY A C 1
ATOM 751 O O . GLY A 1 93 ? -10.785 4.442 24.841 1.00 94.25 93 GLY A O 1
ATOM 752 N N . GLU A 1 94 ? -11.839 5.266 23.057 1.00 97.00 94 GLU A N 1
ATOM 753 C CA . GLU A 1 94 ? -12.503 3.991 22.786 1.00 97.00 94 GLU A CA 1
ATOM 754 C C . GLU A 1 94 ? -11.597 3.034 21.999 1.00 97.00 94 GLU A C 1
ATOM 756 O O . GLU A 1 94 ? -10.904 3.420 21.059 1.00 97.00 94 GLU A O 1
ATOM 761 N N . LYS A 1 95 ? -11.631 1.746 22.354 1.00 96.94 95 LYS A N 1
ATOM 762 C CA . LYS A 1 95 ? -10.899 0.715 21.614 1.00 96.94 95 LYS A CA 1
ATOM 763 C C . LYS A 1 95 ? -11.688 0.275 20.395 1.00 96.94 95 LYS A C 1
ATOM 765 O O . LYS A 1 95 ? -12.778 -0.285 20.515 1.00 96.94 95 LYS A O 1
ATOM 770 N N . ILE A 1 96 ? -11.092 0.451 19.224 1.00 97.31 96 ILE A N 1
ATOM 771 C CA . ILE A 1 96 ? -11.701 0.117 17.940 1.00 97.31 96 ILE A CA 1
ATOM 772 C C . ILE A 1 96 ? -10.914 -1.011 17.298 1.00 97.31 96 ILE A C 1
ATOM 774 O O . ILE A 1 96 ? -9.701 -0.920 17.133 1.00 97.31 96 ILE A O 1
ATOM 778 N N . ARG A 1 97 ? -11.622 -2.061 16.871 1.00 97.50 97 ARG A N 1
ATOM 779 C CA . ARG A 1 97 ? -11.053 -3.089 15.999 1.00 97.50 97 ARG A CA 1
ATOM 780 C C . ARG A 1 97 ? -11.294 -2.723 14.538 1.00 97.50 97 ARG A C 1
ATOM 782 O O . ARG A 1 97 ? -12.419 -2.828 14.041 1.00 97.50 97 ARG A O 1
ATOM 789 N N . LEU A 1 98 ? -10.234 -2.339 13.839 1.00 97.44 98 LEU A N 1
ATOM 790 C CA . LEU A 1 98 ? -10.238 -2.139 12.396 1.00 97.44 98 LEU A CA 1
ATOM 791 C C . LEU A 1 98 ? -9.835 -3.442 11.706 1.00 97.44 98 LEU A C 1
ATOM 793 O O . LEU A 1 98 ? -8.817 -4.035 12.034 1.00 97.44 98 LEU A O 1
ATOM 797 N N . ARG A 1 99 ? -10.646 -3.874 10.739 1.00 98.19 99 ARG A N 1
ATOM 798 C CA . ARG A 1 99 ? -10.349 -5.013 9.865 1.00 98.19 99 ARG A CA 1
ATOM 799 C C . ARG A 1 99 ? -9.960 -4.495 8.496 1.00 98.19 99 ARG A C 1
ATOM 801 O O . ARG A 1 99 ? -10.830 -3.946 7.817 1.00 98.19 99 ARG A O 1
ATOM 808 N N . PHE A 1 100 ? -8.702 -4.667 8.128 1.00 98.31 100 PHE A N 1
ATOM 809 C CA . PHE A 1 100 ? -8.159 -4.345 6.819 1.00 98.31 100 PHE A CA 1
ATOM 810 C C . PHE A 1 100 ? -8.253 -5.560 5.904 1.00 98.31 100 PHE A C 1
ATOM 812 O O . PHE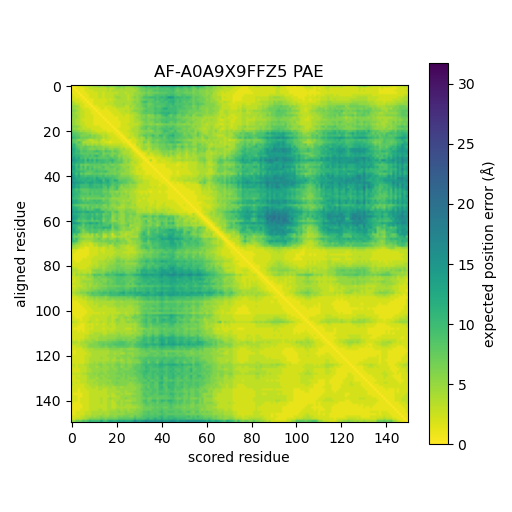 A 1 100 ? -7.973 -6.683 6.321 1.00 98.31 100 PHE A O 1
ATOM 819 N N . ILE A 1 101 ? -8.672 -5.323 4.666 1.00 98.56 101 ILE A N 1
ATOM 820 C CA . ILE A 1 101 ? -8.783 -6.336 3.618 1.00 98.56 101 ILE A CA 1
ATOM 821 C C . ILE A 1 101 ? -8.152 -5.745 2.366 1.00 98.56 101 ILE A C 1
ATOM 823 O O . ILE A 1 101 ? -8.577 -4.677 1.921 1.00 98.56 101 ILE A O 1
ATOM 827 N N . ASN A 1 102 ? -7.164 -6.429 1.796 1.00 98.44 102 ASN A N 1
ATOM 828 C CA . ASN A 1 102 ? -6.620 -6.055 0.499 1.00 98.44 102 ASN A CA 1
ATOM 829 C C . ASN A 1 102 ? -7.290 -6.885 -0.603 1.00 98.44 102 ASN A C 1
ATOM 831 O O . ASN A 1 102 ? -6.918 -8.029 -0.850 1.00 98.44 102 ASN A O 1
ATOM 835 N N . GLY A 1 103 ? -8.284 -6.299 -1.269 1.00 97.44 103 GLY A N 1
ATOM 836 C CA . GLY A 1 103 ? -8.953 -6.905 -2.423 1.00 97.44 103 GLY A CA 1
ATOM 837 C C . GLY A 1 103 ? -8.520 -6.311 -3.757 1.00 97.44 103 GLY A C 1
ATOM 838 O O . GLY A 1 103 ? -9.319 -6.280 -4.689 1.00 97.44 103 GLY A O 1
ATOM 839 N N . SER A 1 104 ? -7.306 -5.772 -3.829 1.00 96.38 104 SER A N 1
ATOM 840 C CA . SER A 1 104 ? -6.735 -5.271 -5.076 1.00 96.38 104 SER A CA 1
ATOM 841 C C . SER A 1 104 ? -6.327 -6.410 -6.020 1.00 96.38 104 SER A C 1
ATOM 843 O O . SER A 1 104 ? -6.224 -7.567 -5.614 1.00 96.38 104 SER A O 1
ATOM 845 N N . ALA A 1 105 ? -6.105 -6.091 -7.293 1.00 92.75 105 ALA A N 1
ATOM 846 C CA . ALA A 1 105 ? -5.661 -7.052 -8.296 1.00 92.75 105 ALA A CA 1
ATOM 847 C C . ALA A 1 105 ? -4.153 -7.338 -8.206 1.00 92.75 105 ALA A C 1
ATOM 849 O O . ALA A 1 105 ? -3.722 -8.441 -8.539 1.00 92.75 105 ALA A O 1
ATOM 850 N N . MET A 1 106 ? -3.351 -6.354 -7.782 1.00 90.50 106 MET A N 1
ATOM 851 C CA . MET A 1 106 ? -1.889 -6.499 -7.690 1.00 90.50 106 MET A CA 1
ATOM 852 C C . MET A 1 106 ? -1.212 -5.628 -6.625 1.00 90.50 106 MET A C 1
ATOM 854 O O . MET A 1 106 ? -0.030 -5.816 -6.339 1.00 90.50 106 MET A O 1
ATOM 858 N N . THR A 1 107 ? -1.919 -4.652 -6.058 1.00 93.88 107 THR A N 1
ATOM 859 C CA . THR A 1 107 ? -1.304 -3.605 -5.239 1.00 93.88 107 THR A CA 1
ATOM 860 C C . THR A 1 107 ? -1.043 -4.071 -3.806 1.00 93.88 107 THR A C 1
ATOM 862 O O . THR A 1 107 ? -1.916 -4.601 -3.122 1.00 93.88 107 THR A O 1
ATOM 865 N N . TYR A 1 108 ? 0.165 -3.814 -3.309 1.00 95.19 108 TYR A N 1
ATOM 866 C CA . TYR A 1 108 ? 0.489 -3.936 -1.889 1.00 95.19 108 TYR A CA 1
ATOM 867 C C . TYR A 1 108 ? 0.271 -2.569 -1.245 1.00 95.19 108 TYR A C 1
ATOM 869 O O . TYR A 1 108 ? 0.638 -1.549 -1.831 1.00 95.19 108 TYR A O 1
ATOM 877 N N . PHE A 1 109 ? -0.297 -2.539 -0.043 1.00 96.19 109 PHE A N 1
ATOM 878 C CA . PHE A 1 109 ? -0.519 -1.290 0.685 1.00 96.19 109 PHE A CA 1
ATOM 879 C C . PHE A 1 109 ? 0.314 -1.254 1.959 1.00 96.19 109 PHE A C 1
ATOM 881 O O . PHE A 1 109 ? 0.344 -2.229 2.704 1.00 96.19 109 PHE A O 1
ATOM 888 N N . ASP A 1 110 ? 0.934 -0.108 2.225 1.00 96.88 110 ASP A N 1
ATOM 889 C CA . ASP A 1 110 ? 1.527 0.205 3.524 1.00 96.88 110 ASP A CA 1
ATOM 890 C C . ASP A 1 110 ? 0.526 1.035 4.325 1.00 96.88 110 ASP A C 1
ATOM 892 O O . ASP A 1 110 ? 0.092 2.106 3.892 1.00 96.88 110 ASP A O 1
ATOM 896 N N . ILE A 1 111 ? 0.112 0.515 5.476 1.00 96.88 111 ILE A N 1
ATOM 897 C CA . ILE A 1 111 ? -0.941 1.094 6.304 1.00 96.88 111 ILE A CA 1
ATOM 898 C C . ILE A 1 111 ? -0.325 1.756 7.521 1.00 96.88 111 ILE A C 1
ATOM 900 O O . ILE A 1 111 ? 0.365 1.109 8.305 1.00 96.88 111 ILE A O 1
ATOM 904 N N . ARG A 1 112 ? -0.640 3.040 7.704 1.00 96.75 112 ARG A N 1
ATOM 905 C CA . ARG A 1 112 ? -0.265 3.855 8.860 1.00 96.75 112 ARG A CA 1
ATOM 906 C C . ARG A 1 112 ? -1.396 4.815 9.206 1.00 96.75 112 ARG A C 1
ATOM 908 O O . ARG A 1 112 ? -2.024 5.381 8.314 1.00 96.75 112 ARG A O 1
ATOM 915 N N . ILE A 1 113 ? -1.595 5.061 10.499 1.00 94.81 113 ILE A N 1
ATOM 916 C CA . ILE A 1 113 ? -2.423 6.163 10.998 1.00 94.81 113 ILE A CA 1
ATOM 917 C C . ILE A 1 113 ? -1.488 7.142 11.721 1.00 94.81 113 ILE A C 1
ATOM 919 O O . ILE A 1 113 ? -0.924 6.792 12.758 1.00 94.81 113 ILE A O 1
ATOM 923 N N . PRO A 1 114 ? -1.247 8.351 11.182 1.00 94.56 114 PRO A N 1
ATOM 924 C CA . PRO A 1 114 ? -0.336 9.304 11.807 1.00 94.56 114 PRO A CA 1
ATOM 925 C C . PRO A 1 114 ? -0.720 9.608 13.260 1.00 94.56 114 PRO A C 1
ATOM 927 O O . PRO A 1 114 ? -1.857 9.974 13.541 1.00 94.56 114 PRO A O 1
ATOM 930 N N . GLY A 1 115 ? 0.240 9.464 14.176 1.00 94.06 115 GLY A N 1
ATOM 931 C CA . GLY A 1 115 ? 0.039 9.726 15.604 1.00 94.06 115 GLY A CA 1
ATOM 932 C C . GLY A 1 115 ? -0.681 8.619 16.381 1.00 94.06 115 GLY A C 1
ATOM 933 O O . GLY A 1 115 ? -0.872 8.783 17.582 1.00 94.06 115 GLY A O 1
ATOM 934 N N . LEU A 1 116 ? -1.041 7.498 15.745 1.00 95.19 116 LEU A N 1
ATOM 935 C CA . LEU A 1 116 ? -1.788 6.412 16.379 1.00 95.19 116 LEU A CA 1
ATOM 936 C C . LEU A 1 116 ? -1.133 5.054 16.109 1.00 95.19 116 LEU A C 1
ATOM 938 O O . LEU A 1 116 ? -1.020 4.618 14.964 1.00 95.19 116 LEU A O 1
ATOM 942 N N . LYS A 1 117 ? -0.732 4.365 17.180 1.00 96.81 117 LYS A N 1
ATOM 943 C CA . LYS A 1 117 ? -0.211 2.996 17.086 1.00 96.81 117 LYS A CA 1
ATOM 944 C C . LYS A 1 117 ? -1.335 2.000 16.838 1.00 96.81 117 LYS A C 1
ATOM 946 O O . LYS A 1 117 ? -2.454 2.175 17.315 1.00 96.81 117 LYS A O 1
ATOM 951 N N . MET A 1 118 ? -1.003 0.926 16.133 1.00 98.19 118 MET A N 1
ATOM 952 C CA . MET A 1 118 ? -1.925 -0.158 15.815 1.00 98.19 118 MET A CA 1
ATOM 953 C C . MET A 1 118 ? -1.412 -1.457 16.426 1.00 98.19 118 MET A C 1
ATOM 955 O O . MET A 1 118 ? -0.252 -1.815 16.242 1.00 98.19 118 MET A O 1
ATOM 959 N N . THR A 1 119 ? -2.266 -2.190 17.1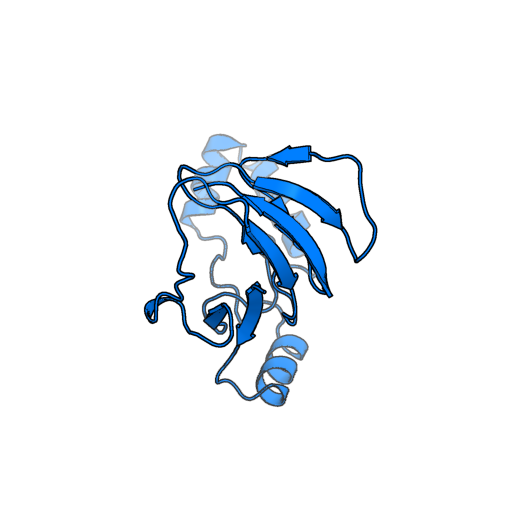34 1.00 98.56 119 THR A N 1
ATOM 960 C CA . THR A 1 119 ? -1.927 -3.522 17.651 1.00 98.56 119 THR A CA 1
ATOM 961 C C . THR A 1 119 ? -2.578 -4.586 16.785 1.00 98.56 119 THR A C 1
ATOM 963 O O . THR A 1 119 ? -3.791 -4.767 16.847 1.00 98.56 119 THR A O 1
ATOM 966 N N . VAL A 1 120 ? -1.787 -5.301 15.986 1.00 98.38 120 VAL A N 1
ATOM 967 C CA . VAL A 1 120 ? -2.248 -6.436 15.178 1.00 98.38 120 VAL A CA 1
ATOM 968 C C . VAL A 1 120 ? -2.650 -7.576 16.106 1.00 98.38 120 VAL A C 1
ATOM 970 O O . VAL A 1 120 ? -1.857 -7.996 16.945 1.00 98.38 120 VAL A O 1
ATOM 973 N N . VAL A 1 121 ? -3.879 -8.067 15.956 1.00 98.62 121 VAL A N 1
ATOM 974 C CA . VAL A 1 121 ? -4.452 -9.151 16.772 1.00 98.62 121 VAL A CA 1
ATOM 975 C C . VAL A 1 121 ? -4.928 -10.342 15.945 1.00 98.62 121 VAL A C 1
ATOM 977 O O . VAL A 1 121 ? -5.088 -11.431 16.494 1.00 98.62 121 VAL A O 1
ATOM 980 N N . ALA A 1 122 ? -5.132 -10.171 14.637 1.00 98.62 122 ALA A N 1
ATOM 981 C CA . ALA A 1 122 ? -5.355 -11.282 13.720 1.00 98.62 122 ALA A CA 1
ATOM 982 C C . ALA A 1 122 ? -4.683 -11.032 12.367 1.00 98.62 122 ALA A C 1
ATOM 984 O O . ALA A 1 122 ? -4.628 -9.889 11.911 1.00 98.62 122 ALA A O 1
ATOM 985 N N . ALA A 1 123 ? -4.231 -12.112 11.736 1.00 98.25 123 ALA A N 1
ATOM 986 C CA . ALA A 1 123 ? -3.712 -12.154 10.374 1.00 98.25 123 ALA A CA 1
ATOM 987 C C . ALA A 1 123 ? -4.405 -13.308 9.635 1.00 98.25 123 ALA A C 1
ATOM 989 O O . ALA A 1 123 ? -4.500 -14.413 10.170 1.00 98.25 123 ALA A O 1
ATOM 990 N N . ASP A 1 124 ? -4.964 -13.040 8.458 1.00 97.75 124 ASP A N 1
ATOM 991 C CA . ASP A 1 124 ? -5.673 -14.011 7.610 1.00 97.75 124 ASP A CA 1
ATOM 992 C C . ASP A 1 124 ? -6.751 -14.820 8.344 1.00 97.75 124 ASP A C 1
ATOM 994 O O . ASP A 1 124 ? -6.929 -16.027 8.177 1.00 97.75 124 ASP A O 1
ATOM 998 N N . GLY A 1 125 ? -7.495 -14.120 9.203 1.00 96.06 125 GLY A N 1
ATOM 999 C CA . GLY A 1 125 ? -8.578 -14.694 10.000 1.00 96.06 125 GLY A CA 1
ATOM 1000 C C . GLY A 1 125 ? -8.130 -15.512 11.214 1.00 96.06 125 GLY A C 1
ATOM 1001 O O . GLY A 1 125 ? -8.993 -15.946 11.975 1.00 96.06 125 GLY A O 1
ATOM 1002 N N . GLN A 1 126 ? -6.825 -15.686 11.439 1.00 98.12 126 GLN A N 1
ATOM 1003 C CA . GLN A 1 126 ? -6.277 -16.363 12.613 1.00 98.12 126 GLN A CA 1
ATOM 1004 C C . GLN A 1 126 ? -5.848 -15.352 13.671 1.00 98.12 126 GLN A C 1
ATOM 1006 O O . GLN A 1 126 ? -5.164 -14.374 13.367 1.00 98.12 126 GLN A O 1
ATOM 1011 N N . TYR A 1 127 ? -6.227 -15.593 14.927 1.00 98.44 127 TYR A N 1
ATOM 1012 C CA . TYR A 1 127 ? -5.702 -14.804 16.037 1.00 98.44 127 TYR A CA 1
ATOM 1013 C C . TYR A 1 127 ? -4.205 -15.050 16.194 1.00 98.44 127 TYR A C 1
ATOM 1015 O O . TYR A 1 127 ? -3.737 -16.188 16.137 1.00 98.44 127 TYR A O 1
ATOM 1023 N N . VAL A 1 128 ? -3.469 -13.972 16.426 1.00 98.06 128 VAL A N 1
ATOM 1024 C CA . VAL A 1 128 ? -2.023 -14.002 16.640 1.00 98.06 128 VAL A CA 1
ATOM 1025 C C . VAL A 1 128 ? -1.685 -13.433 18.010 1.00 98.06 128 VAL A C 1
ATOM 1027 O O . VAL A 1 128 ? -2.505 -12.769 18.648 1.00 98.06 128 VAL A O 1
ATOM 1030 N N . ASN A 1 129 ? -0.455 -13.672 18.464 1.00 98.19 129 ASN A N 1
ATOM 1031 C CA . ASN A 1 129 ? 0.073 -12.935 19.606 1.00 98.19 129 ASN A CA 1
ATOM 1032 C C . ASN A 1 129 ? 0.079 -11.438 19.261 1.00 98.19 129 ASN A C 1
ATOM 1034 O O . ASN A 1 129 ? 0.611 -11.093 18.205 1.00 98.19 129 ASN A O 1
ATOM 1038 N N . PRO A 1 130 ? -0.497 -10.559 20.101 1.00 98.31 130 PRO A N 1
ATOM 1039 C CA . PRO A 1 130 ? -0.611 -9.148 19.769 1.00 98.31 130 PRO A CA 1
ATOM 1040 C C . PRO A 1 130 ? 0.744 -8.488 19.504 1.00 98.31 130 PRO A C 1
ATOM 1042 O O . PRO A 1 130 ? 1.657 -8.591 20.324 1.00 98.31 130 PRO A O 1
ATOM 1045 N N . VAL A 1 131 ? 0.856 -7.770 18.385 1.00 98.19 131 VAL A N 1
ATOM 1046 C CA . VAL A 1 131 ? 2.067 -7.020 18.020 1.00 98.19 131 VAL A CA 1
ATOM 1047 C C . VAL A 1 131 ? 1.700 -5.573 17.726 1.00 98.19 131 VAL A C 1
ATOM 1049 O O . VAL A 1 131 ? 0.888 -5.296 16.847 1.00 98.19 131 VAL A O 1
ATOM 1052 N N . THR A 1 132 ? 2.302 -4.640 18.460 1.00 98.31 132 THR A N 1
ATOM 1053 C CA . THR A 1 132 ? 2.086 -3.203 18.261 1.00 98.31 132 THR A CA 1
ATOM 1054 C C . THR A 1 132 ? 3.080 -2.643 17.253 1.00 98.31 132 THR A C 1
ATOM 1056 O O . THR A 1 132 ? 4.289 -2.767 17.441 1.00 98.31 132 THR A O 1
ATOM 1059 N N . VAL A 1 133 ? 2.562 -1.992 16.216 1.00 97.75 133 VAL A N 1
ATOM 1060 C CA . VAL A 1 133 ? 3.317 -1.424 15.097 1.00 97.75 133 VAL A CA 1
ATOM 1061 C C . VAL A 1 133 ? 2.835 -0.010 14.775 1.00 97.75 133 VAL A C 1
ATOM 1063 O O . VAL A 1 133 ? 1.689 0.355 15.043 1.00 97.75 133 VAL A O 1
ATOM 1066 N N . ASP A 1 134 ? 3.719 0.789 14.183 1.00 97.62 134 ASP A N 1
ATOM 1067 C CA . ASP A 1 134 ? 3.366 2.091 13.602 1.00 97.62 134 ASP A CA 1
ATOM 1068 C C . ASP A 1 134 ? 2.897 1.949 12.141 1.00 97.62 134 ASP A C 1
ATOM 1070 O O . ASP A 1 134 ? 2.121 2.763 11.643 1.00 97.62 134 ASP A O 1
ATOM 1074 N N . GLU A 1 135 ? 3.355 0.900 11.454 1.00 97.88 135 GLU A N 1
ATOM 1075 C CA . GLU A 1 135 ? 3.036 0.600 10.062 1.00 97.88 135 GLU A CA 1
ATOM 1076 C C . GLU A 1 135 ? 3.076 -0.907 9.816 1.00 97.88 135 GLU A C 1
ATOM 1078 O O . GLU A 1 135 ? 3.880 -1.620 10.420 1.00 97.88 135 GLU A O 1
ATOM 1083 N N . PHE A 1 136 ? 2.230 -1.387 8.910 1.00 97.31 136 PHE A N 1
ATOM 1084 C CA . PHE A 1 136 ? 2.341 -2.734 8.361 1.00 97.31 136 PHE A CA 1
ATOM 1085 C C . PHE A 1 136 ? 2.034 -2.732 6.865 1.00 97.31 136 PHE A C 1
ATOM 1087 O O . PHE A 1 136 ? 1.241 -1.922 6.381 1.00 97.31 136 PHE A O 1
ATOM 1094 N N . ARG A 1 137 ? 2.655 -3.668 6.146 1.00 97.69 137 ARG A N 1
ATOM 1095 C CA . ARG A 1 137 ? 2.378 -3.940 4.735 1.00 97.69 137 ARG A CA 1
ATOM 1096 C C . ARG A 1 137 ? 1.343 -5.052 4.625 1.00 97.69 137 ARG A C 1
ATOM 1098 O O . ARG A 1 137 ? 1.443 -6.032 5.354 1.00 97.69 137 ARG A O 1
ATOM 1105 N N . ILE A 1 138 ? 0.393 -4.906 3.707 1.00 98.06 138 ILE A N 1
ATOM 1106 C CA . ILE A 1 138 ? -0.625 -5.913 3.391 1.00 98.06 138 ILE A CA 1
ATOM 1107 C C . ILE A 1 138 ? -0.579 -6.251 1.895 1.00 98.06 138 ILE A C 1
ATOM 1109 O O . ILE A 1 138 ? -0.749 -5.378 1.036 1.00 98.06 138 ILE A O 1
ATOM 1113 N N . ALA A 1 139 ? -0.322 -7.517 1.579 1.00 97.38 139 ALA A N 1
ATOM 1114 C CA . ALA A 1 139 ? -0.307 -8.065 0.228 1.00 97.38 139 ALA A CA 1
ATOM 1115 C C . ALA A 1 139 ? -1.724 -8.383 -0.267 1.00 97.38 139 ALA A C 1
ATOM 1117 O O . ALA A 1 139 ? -2.700 -8.330 0.481 1.00 97.38 139 ALA A O 1
ATOM 1118 N N . VAL A 1 140 ? -1.845 -8.680 -1.560 1.00 97.12 140 VAL A N 1
ATOM 1119 C CA . VAL A 1 140 ? -3.124 -9.038 -2.189 1.00 97.12 140 VAL A CA 1
ATOM 1120 C C . VAL A 1 140 ? -3.745 -10.247 -1.484 1.00 97.12 140 VAL A C 1
ATOM 1122 O O . VAL A 1 140 ? -3.065 -11.239 -1.242 1.00 97.12 140 VAL A O 1
ATOM 1125 N N . ALA A 1 141 ? -5.048 -10.163 -1.207 1.00 97.44 141 ALA A N 1
ATOM 1126 C CA . ALA A 1 141 ? -5.867 -11.161 -0.516 1.00 97.44 141 ALA A CA 1
ATOM 1127 C C . ALA A 1 141 ? -5.581 -11.366 0.984 1.00 97.44 141 ALA A C 1
ATOM 1129 O O . ALA A 1 141 ? -6.330 -12.102 1.630 1.00 97.44 141 ALA A O 1
ATOM 1130 N N . GLU A 1 142 ? -4.587 -10.688 1.560 1.00 98.38 142 GLU A N 1
ATOM 1131 C CA . GLU A 1 142 ? -4.360 -10.729 3.005 1.00 98.38 142 GLU A CA 1
ATOM 1132 C C . GLU A 1 142 ? -5.425 -9.927 3.770 1.00 98.38 142 GLU A C 1
ATOM 1134 O O . GLU A 1 142 ? -6.046 -8.978 3.262 1.00 98.38 142 GLU A O 1
ATOM 1139 N N . THR A 1 143 ? -5.619 -10.299 5.035 1.00 98.50 143 THR A N 1
ATOM 1140 C CA . THR A 1 143 ? -6.468 -9.564 5.978 1.00 98.50 143 THR A CA 1
ATOM 1141 C C . THR A 1 143 ? -5.779 -9.387 7.322 1.00 98.50 143 THR A C 1
ATOM 1143 O O . THR A 1 143 ? -5.165 -10.313 7.845 1.00 98.50 143 THR A O 1
ATOM 1146 N N . TYR A 1 144 ? -5.941 -8.213 7.928 1.00 98.56 144 TYR A N 1
ATOM 1147 C CA . TYR A 1 144 ? -5.415 -7.933 9.263 1.00 98.56 144 TYR A CA 1
ATOM 1148 C C . TYR A 1 144 ? -6.480 -7.287 10.139 1.00 98.56 144 TYR A C 1
ATOM 1150 O O . TYR A 1 144 ? -7.116 -6.310 9.738 1.00 98.56 144 TYR A O 1
ATOM 1158 N N . ASP A 1 145 ? -6.641 -7.797 11.358 1.00 98.56 145 ASP A N 1
ATOM 1159 C CA . ASP A 1 145 ? -7.369 -7.087 12.406 1.00 98.56 145 ASP A CA 1
ATOM 1160 C C . ASP A 1 145 ? -6.372 -6.363 13.296 1.00 98.56 145 ASP A C 1
ATOM 1162 O O . ASP A 1 145 ? -5.470 -6.983 13.865 1.00 98.56 145 ASP A O 1
ATOM 1166 N N . VAL A 1 146 ? -6.585 -5.064 13.474 1.00 98.19 146 VAL A N 1
ATOM 1167 C CA . VAL A 1 146 ? -5.808 -4.238 14.392 1.00 98.19 146 VAL A CA 1
ATOM 1168 C C . VAL A 1 146 ? -6.717 -3.556 15.401 1.00 98.19 146 VAL A C 1
ATOM 1170 O O . VAL A 1 146 ? -7.846 -3.176 15.085 1.00 98.19 146 VAL A O 1
ATOM 1173 N N . ILE A 1 147 ? -6.223 -3.393 16.621 1.00 98.19 147 ILE A N 1
ATOM 1174 C CA . ILE A 1 147 ? -6.844 -2.567 17.652 1.00 98.19 147 ILE A CA 1
ATOM 1175 C C . ILE A 1 147 ? -6.152 -1.206 17.667 1.00 98.19 147 ILE A C 1
ATOM 1177 O O . ILE A 1 147 ? -4.923 -1.133 17.638 1.00 98.19 147 ILE A O 1
ATOM 1181 N N . VAL A 1 148 ? -6.953 -0.147 17.728 1.00 97.31 148 VAL A N 1
ATOM 1182 C CA . VAL A 1 148 ? -6.511 1.240 17.906 1.00 97.31 148 VAL A CA 1
ATOM 1183 C C . VAL A 1 148 ? -7.298 1.910 19.030 1.00 97.31 148 VAL A C 1
ATOM 1185 O O . VAL A 1 148 ? -8.421 1.497 19.324 1.00 97.31 148 VAL A O 1
ATOM 1188 N N . GLU A 1 149 ? -6.709 2.933 19.647 1.00 96.75 149 GLU A N 1
ATOM 1189 C CA . GLU A 1 149 ? -7.303 3.712 20.744 1.00 96.75 149 GLU A CA 1
ATOM 1190 C C . GLU A 1 149 ? -6.976 5.208 20.545 1.00 96.75 149 GLU A C 1
ATOM 1192 O O . GLU A 1 149 ? -5.938 5.671 21.021 1.00 96.75 149 GLU A O 1
ATOM 1197 N N . PRO A 1 150 ? -7.771 5.917 19.721 1.00 91.94 150 PRO A N 1
ATOM 1198 C CA . PRO A 1 150 ? -7.569 7.327 19.372 1.00 91.94 150 PRO A CA 1
ATOM 1199 C C . PRO A 1 150 ? -8.109 8.335 20.399 1.00 91.94 150 PRO A C 1
ATOM 1201 O O . PRO A 1 150 ? -9.011 7.985 21.193 1.00 91.94 150 PRO A O 1
#

Secondary structure (DSSP, 8-state):
-EEEEEE-SS-HHHHHHHHHH-GGGG------HHHHHHHHHHH-HHHHHHHHHHHHHSSS-TT-S-SS-TTTPEEEETTB-GGG-------TT--EEEEEEE--SS--EEE-BTTB-EEEEEETTEEEEEEEES-EEE-TT-EEEEEE--